Protein AF-C7R5D3-F1 (afdb_monomer_lite)

Organism: Jonesia denitrificans (strain ATCC 14870 / DSM 20603 / BCRC 15368 / CIP 55.134 / JCM 11481 / NBRC 15587 / NCTC 10816 / Prevot 55134) (NCBI:txid471856)

Foldseek 3Di:
DLVVLVVVLVVLVVVLVVLVVVLVVLVVVLVVVVVVVVVVQVVVVVVPPHDVVVVVVVVSVVVSVVVNVVSVVVNVVSVVVNVVSVVVSVVVNVVVVVD

InterPro domains:
  IPR048032 ESAT6-like [PF28026] (13-94)

pLDDT: mean 88.21, std 8.24, range [60.91, 96.19]

Structure (mmCIF, N/CA/C/O backbone):
data_AF-C7R5D3-F1
#
_entry.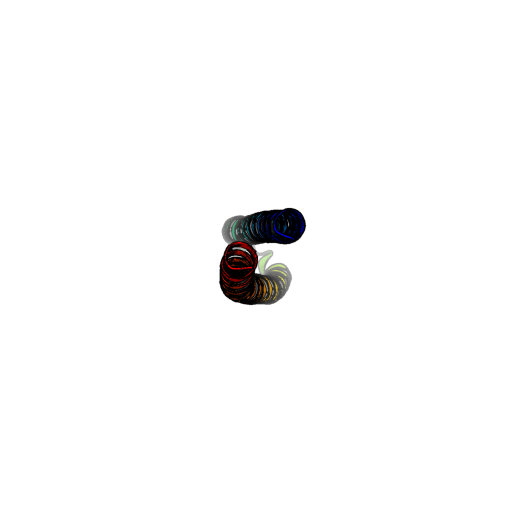id   AF-C7R5D3-F1
#
loop_
_atom_site.group_PDB
_atom_site.id
_atom_site.type_symbol
_atom_site.label_atom_id
_atom_site.label_alt_id
_atom_site.label_comp_id
_atom_site.label_asym_id
_atom_site.label_entity_id
_atom_site.label_seq_id
_atom_site.pdbx_PDB_ins_code
_atom_site.Cartn_x
_atom_site.Cartn_y
_atom_site.Cartn_z
_atom_site.occupancy
_atom_site.B_iso_or_equiv
_atom_site.auth_seq_id
_atom_site.auth_comp_id
_atom_site.auth_asym_id
_atom_site.auth_atom_id
_atom_site.pdbx_PDB_model_num
ATOM 1 N N . MET A 1 1 ? 13.431 -0.155 -33.397 1.00 69.50 1 MET A N 1
ATOM 2 C CA . MET A 1 1 ? 13.940 -0.490 -32.045 1.00 69.50 1 MET A CA 1
ATOM 3 C C . MET A 1 1 ? 13.623 0.613 -31.031 1.00 69.50 1 MET A C 1
ATOM 5 O O . MET A 1 1 ? 13.016 0.312 -30.012 1.00 69.50 1 MET A O 1
ATOM 9 N N . THR A 1 2 ? 13.910 1.885 -31.330 1.00 81.81 2 THR A N 1
ATOM 10 C CA . THR A 1 2 ? 13.605 3.043 -30.459 1.00 81.81 2 THR A CA 1
ATOM 11 C C . THR A 1 2 ? 12.120 3.179 -30.091 1.00 81.81 2 THR A C 1
ATOM 13 O O . THR A 1 2 ? 11.811 3.387 -28.924 1.00 81.81 2 THR A O 1
ATOM 16 N N . THR A 1 3 ? 11.200 2.955 -31.041 1.00 86.31 3 THR A N 1
ATOM 17 C CA . THR A 1 3 ? 9.738 3.013 -30.815 1.00 86.31 3 THR A CA 1
ATOM 18 C C . THR A 1 3 ? 9.230 1.969 -29.817 1.00 86.31 3 THR A C 1
ATOM 20 O O . THR A 1 3 ? 8.328 2.242 -29.032 1.00 86.31 3 THR A O 1
ATOM 23 N N . VAL A 1 4 ? 9.821 0.770 -29.819 1.00 88.62 4 VAL A N 1
ATOM 24 C CA . VAL A 1 4 ? 9.440 -0.304 -28.887 1.00 88.62 4 VAL A CA 1
ATOM 25 C C . VAL A 1 4 ? 9.936 0.029 -27.480 1.00 88.62 4 VAL A C 1
ATOM 27 O O . VAL A 1 4 ? 9.181 -0.092 -26.526 1.00 88.62 4 VAL A O 1
ATOM 30 N N . ILE A 1 5 ? 11.167 0.541 -27.352 1.00 90.44 5 ILE A N 1
ATOM 31 C CA . ILE A 1 5 ? 11.731 0.964 -26.060 1.00 90.44 5 ILE A CA 1
ATOM 32 C C . ILE A 1 5 ? 10.903 2.104 -25.446 1.00 90.44 5 ILE A C 1
ATOM 34 O O . ILE A 1 5 ? 10.630 2.084 -24.246 1.00 90.44 5 ILE A O 1
ATOM 38 N N . SER A 1 6 ? 10.468 3.079 -26.253 1.00 90.31 6 SER A N 1
ATOM 39 C CA . SER A 1 6 ? 9.601 4.159 -25.771 1.00 90.31 6 SER A CA 1
ATOM 40 C C . SER A 1 6 ? 8.215 3.657 -25.368 1.00 90.31 6 SER A C 1
ATOM 42 O O . SER A 1 6 ? 7.737 4.039 -24.306 1.00 90.31 6 SER A O 1
ATOM 44 N N . ALA A 1 7 ? 7.595 2.771 -26.157 1.00 91.81 7 ALA A N 1
ATOM 45 C CA . ALA A 1 7 ? 6.284 2.209 -25.831 1.00 91.81 7 ALA A CA 1
ATOM 46 C C . ALA A 1 7 ? 6.316 1.400 -24.523 1.00 91.81 7 ALA A C 1
ATOM 48 O O . ALA A 1 7 ? 5.460 1.596 -23.663 1.00 91.81 7 ALA A O 1
ATOM 49 N N . SER A 1 8 ? 7.341 0.560 -24.328 1.00 91.06 8 SER A N 1
ATO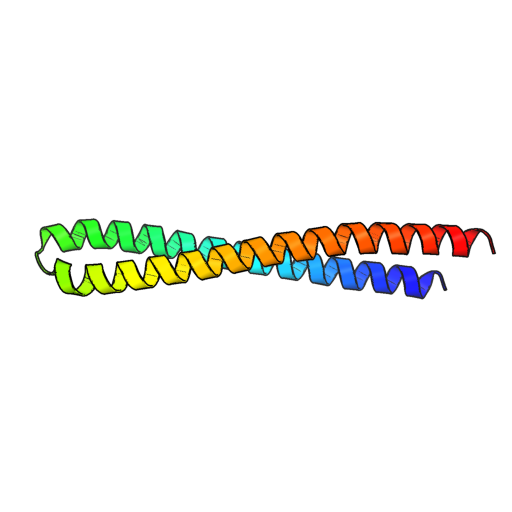M 50 C CA . SER A 1 8 ? 7.525 -0.196 -23.084 1.00 91.06 8 SER A CA 1
ATOM 51 C C . SER A 1 8 ? 7.722 0.717 -21.873 1.00 91.06 8 SER A C 1
ATOM 53 O O . SER A 1 8 ? 7.166 0.453 -20.809 1.00 91.06 8 SER A O 1
ATOM 55 N N . ARG A 1 9 ? 8.480 1.812 -22.025 1.00 93.44 9 ARG A N 1
ATOM 56 C CA . ARG A 1 9 ? 8.665 2.806 -20.958 1.00 93.44 9 ARG A CA 1
ATOM 57 C C . ARG A 1 9 ? 7.351 3.490 -20.583 1.00 93.44 9 ARG A C 1
ATOM 59 O O . ARG A 1 9 ? 7.080 3.636 -19.395 1.00 93.44 9 ARG A O 1
ATOM 66 N N . THR A 1 10 ? 6.551 3.896 -21.567 1.00 94.94 10 THR A N 1
ATOM 67 C CA . THR A 1 10 ? 5.244 4.522 -21.324 1.00 94.94 10 THR A CA 1
ATOM 68 C C . THR A 1 10 ? 4.302 3.562 -20.608 1.00 94.94 10 THR A C 1
ATOM 70 O O . THR A 1 10 ? 3.836 3.885 -19.523 1.00 94.94 10 THR A O 1
ATOM 73 N N . ALA A 1 11 ? 4.120 2.344 -21.129 1.00 91.00 11 ALA A N 1
ATOM 74 C CA . ALA A 1 11 ? 3.237 1.351 -20.514 1.00 91.00 11 ALA A CA 1
ATOM 75 C C . ALA A 1 11 ? 3.636 1.018 -19.062 1.00 91.00 11 ALA A C 1
ATOM 77 O O . ALA A 1 11 ? 2.778 0.853 -18.189 1.00 91.00 11 ALA A O 1
ATOM 78 N N . PHE A 1 12 ? 4.943 0.951 -18.784 1.00 92.00 12 PHE A N 1
ATOM 79 C CA . PHE A 1 12 ? 5.441 0.751 -17.427 1.00 92.00 12 PHE A CA 1
ATOM 80 C C . PHE A 1 12 ? 5.126 1.947 -16.514 1.00 92.00 12 PHE A C 1
ATOM 82 O O . PHE A 1 12 ? 4.646 1.758 -15.397 1.00 92.00 12 PHE A O 1
ATOM 89 N N . ASN A 1 13 ? 5.369 3.175 -16.981 1.00 93.94 13 ASN A N 1
ATOM 90 C CA . ASN A 1 13 ? 5.069 4.390 -16.223 1.00 93.94 13 ASN A CA 1
ATOM 91 C C . ASN A 1 13 ? 3.572 4.518 -15.908 1.00 93.94 13 ASN A C 1
ATOM 93 O O . ASN A 1 13 ? 3.218 4.873 -14.784 1.00 93.94 13 ASN A O 1
ATOM 97 N N . ASP A 1 14 ? 2.707 4.180 -16.865 1.00 94.56 14 ASP A N 1
ATOM 98 C CA . ASP A 1 14 ? 1.253 4.204 -16.686 1.00 94.56 14 ASP A CA 1
ATOM 99 C C . ASP A 1 14 ? 0.820 3.196 -15.613 1.00 94.56 14 ASP A C 1
ATOM 101 O O . ASP A 1 14 ? 0.063 3.531 -14.702 1.00 94.56 14 ASP A O 1
ATOM 105 N N . THR A 1 15 ? 1.373 1.978 -15.660 1.00 91.94 15 THR A N 1
ATOM 106 C CA . THR A 1 15 ? 1.119 0.939 -14.648 1.00 91.94 15 THR A CA 1
ATOM 107 C C . THR A 1 15 ? 1.591 1.383 -13.262 1.00 91.94 15 THR A C 1
ATOM 109 O O . THR A 1 15 ? 0.851 1.260 -12.286 1.00 91.94 15 THR A O 1
ATOM 112 N N . HIS A 1 16 ? 2.797 1.951 -13.171 1.00 92.44 16 HIS A N 1
ATOM 113 C CA . HIS A 1 16 ? 3.345 2.494 -11.928 1.00 92.44 16 HIS A CA 1
ATOM 114 C C . HIS A 1 16 ? 2.437 3.586 -11.341 1.00 92.44 16 HIS A C 1
ATOM 116 O O . HIS A 1 16 ? 2.127 3.569 -10.147 1.00 92.44 16 HIS A O 1
ATOM 122 N N . SER A 1 17 ? 1.985 4.528 -12.175 1.00 94.69 17 SER A N 1
ATOM 123 C CA . SER A 1 17 ? 1.078 5.600 -11.760 1.00 94.69 17 SER A CA 1
ATOM 124 C C . SER A 1 17 ? -0.253 5.038 -11.257 1.00 94.69 17 SER A C 1
ATOM 126 O O . SER A 1 17 ? -0.662 5.360 -10.140 1.00 94.69 17 SER A O 1
ATOM 128 N N . ALA A 1 18 ? -0.886 4.138 -12.015 1.00 92.62 18 ALA A N 1
ATOM 129 C CA . ALA A 1 18 ? -2.151 3.516 -11.631 1.00 92.62 18 ALA A CA 1
ATOM 130 C C . ALA A 1 18 ? -2.049 2.765 -10.292 1.00 92.62 18 ALA A C 1
ATOM 132 O O . ALA A 1 18 ? -2.907 2.930 -9.424 1.00 92.62 18 ALA A O 1
ATOM 133 N N . MET A 1 19 ? -0.974 1.995 -10.089 1.00 91.50 19 MET A N 1
ATOM 134 C CA . MET A 1 19 ? -0.726 1.294 -8.825 1.00 91.50 19 MET A CA 1
ATOM 135 C C . MET A 1 19 ? -0.511 2.261 -7.659 1.00 91.50 19 MET A C 1
ATOM 137 O O . MET A 1 19 ? -1.098 2.070 -6.596 1.00 91.50 19 MET A O 1
ATOM 141 N N . THR A 1 20 ? 0.271 3.324 -7.861 1.00 92.81 20 THR A N 1
ATOM 142 C CA . THR A 1 20 ? 0.512 4.345 -6.829 1.00 92.81 20 THR A CA 1
ATOM 143 C C . THR A 1 20 ? -0.790 5.033 -6.414 1.00 92.81 20 THR A C 1
ATOM 145 O O . THR A 1 20 ? -1.039 5.225 -5.224 1.00 92.81 20 THR A O 1
ATOM 148 N N . HIS A 1 21 ? -1.659 5.353 -7.378 1.00 94.50 21 HIS A N 1
ATOM 149 C CA . HIS A 1 21 ? -2.972 5.933 -7.101 1.00 94.50 21 HIS A CA 1
ATOM 150 C C . HIS A 1 21 ? -3.888 4.973 -6.336 1.00 94.50 21 HIS A C 1
ATOM 152 O O . HIS A 1 21 ? -4.500 5.378 -5.347 1.00 94.50 21 HIS A O 1
ATOM 158 N N . ALA A 1 22 ? -3.966 3.707 -6.755 1.00 91.81 22 ALA A N 1
ATOM 159 C CA . ALA A 1 22 ? -4.783 2.702 -6.077 1.00 91.81 22 ALA A CA 1
ATOM 160 C C . ALA A 1 22 ? -4.315 2.466 -4.632 1.00 91.81 22 ALA A C 1
ATOM 162 O O . ALA A 1 22 ? -5.135 2.434 -3.716 1.00 91.81 22 ALA A O 1
ATOM 163 N N . ALA A 1 23 ? -3.000 2.371 -4.416 1.00 91.50 23 ALA A N 1
ATOM 164 C CA . ALA A 1 23 ? -2.401 2.242 -3.093 1.00 91.50 23 ALA A CA 1
ATOM 165 C C . ALA A 1 23 ? -2.773 3.421 -2.178 1.00 91.50 23 ALA A C 1
ATOM 167 O O . ALA A 1 23 ? -3.276 3.208 -1.076 1.00 91.50 23 ALA A O 1
ATOM 168 N N . ALA A 1 24 ? -2.612 4.657 -2.661 1.00 93.31 24 ALA A N 1
ATOM 169 C CA . ALA A 1 24 ? -2.958 5.856 -1.899 1.00 93.31 24 ALA A CA 1
ATOM 170 C C . ALA A 1 24 ? -4.458 5.924 -1.553 1.00 93.31 24 ALA A C 1
ATOM 172 O O . ALA A 1 24 ? -4.824 6.309 -0.442 1.00 93.31 24 ALA A O 1
ATOM 173 N N . ALA A 1 25 ? -5.335 5.525 -2.479 1.00 95.06 25 ALA A N 1
ATOM 174 C CA . ALA A 1 25 ? -6.775 5.478 -2.230 1.00 95.06 25 ALA A CA 1
ATOM 175 C C . ALA A 1 25 ? -7.139 4.450 -1.144 1.00 95.06 25 ALA A C 1
ATOM 177 O O . ALA A 1 25 ? -7.945 4.745 -0.261 1.00 95.06 25 ALA A O 1
ATOM 178 N N . LEU A 1 26 ? -6.521 3.265 -1.176 1.00 94.00 26 LEU A N 1
ATOM 179 C CA . LEU A 1 26 ? -6.727 2.230 -0.162 1.00 94.00 26 LEU A CA 1
ATOM 180 C C . LEU A 1 26 ? -6.213 2.669 1.217 1.00 94.00 26 LEU A C 1
ATOM 182 O O . LEU A 1 26 ? -6.936 2.530 2.203 1.00 94.00 26 LEU A O 1
ATOM 186 N N . GLU A 1 27 ? -5.012 3.251 1.288 1.00 94.19 27 GLU A N 1
ATOM 187 C CA . GLU A 1 27 ? -4.452 3.824 2.523 1.00 94.19 27 GLU A CA 1
ATOM 188 C C . GLU A 1 27 ? -5.392 4.886 3.118 1.00 94.19 27 GLU A C 1
ATOM 190 O O . GLU A 1 27 ? -5.701 4.875 4.315 1.00 94.19 27 GLU A O 1
ATOM 195 N N . HIS A 1 28 ? -5.909 5.783 2.277 1.00 95.69 28 HIS A N 1
ATOM 196 C CA . HIS A 1 28 ? -6.842 6.818 2.707 1.00 95.69 28 HIS A CA 1
ATOM 197 C C . HIS A 1 28 ? -8.140 6.231 3.279 1.00 95.69 28 HIS A C 1
ATOM 199 O O . HIS A 1 28 ? -8.541 6.603 4.381 1.00 95.69 28 HIS A O 1
ATOM 205 N N . LEU A 1 29 ? -8.771 5.286 2.575 1.00 96.19 29 LEU A N 1
ATOM 206 C CA . LEU A 1 29 ? -10.028 4.668 3.009 1.00 96.19 29 LEU A CA 1
ATOM 207 C C . LEU A 1 29 ? -9.878 3.903 4.329 1.00 96.19 29 LEU A C 1
ATOM 209 O O . LEU A 1 29 ? -10.729 4.023 5.213 1.00 96.19 29 LEU A O 1
ATOM 213 N N . ILE A 1 30 ? -8.791 3.143 4.485 1.00 93.81 30 ILE A N 1
ATOM 214 C CA . ILE A 1 30 ? -8.524 2.384 5.713 1.00 93.81 30 ILE A CA 1
ATOM 215 C C . ILE A 1 30 ? -8.319 3.336 6.894 1.00 93.81 30 ILE A C 1
ATOM 217 O O . ILE A 1 30 ? -8.961 3.177 7.935 1.00 93.81 30 ILE A O 1
ATOM 221 N N . THR A 1 31 ? -7.471 4.353 6.729 1.00 91.44 31 THR A N 1
ATOM 222 C CA . THR A 1 31 ? -7.188 5.316 7.806 1.00 91.44 31 THR A CA 1
ATOM 223 C C . THR A 1 31 ? -8.395 6.190 8.136 1.00 91.44 31 THR A C 1
ATOM 225 O O . THR A 1 31 ? -8.587 6.560 9.294 1.00 91.44 31 THR A O 1
ATOM 228 N N . GLN A 1 32 ? -9.239 6.510 7.153 1.00 95.75 32 GLN A N 1
ATOM 229 C CA . GLN A 1 32 ? -10.503 7.197 7.393 1.00 95.75 32 GLN A CA 1
ATOM 230 C C . GLN A 1 32 ? -11.449 6.333 8.230 1.00 95.75 32 GLN A C 1
ATOM 232 O O . GLN A 1 32 ? -11.891 6.797 9.278 1.00 95.75 32 GLN A O 1
ATOM 237 N N . ARG A 1 33 ? -11.680 5.066 7.852 1.00 93.50 33 ARG A N 1
ATOM 238 C CA . ARG A 1 33 ? -12.530 4.163 8.646 1.00 93.50 33 ARG A CA 1
ATOM 239 C C . ARG A 1 33 ? -12.002 3.997 10.074 1.00 93.50 33 ARG A C 1
ATOM 241 O O . ARG A 1 33 ? -12.805 4.005 11.000 1.00 93.50 33 ARG A O 1
ATOM 248 N N . GLN A 1 34 ? -10.683 3.878 10.261 1.00 90.81 34 GLN A N 1
ATOM 249 C CA . GLN A 1 34 ? -10.063 3.829 11.596 1.00 90.81 34 GLN A CA 1
ATOM 250 C C . GLN A 1 34 ? -10.482 5.027 12.457 1.00 90.81 34 GLN A C 1
ATOM 252 O O . GLN A 1 34 ? -10.906 4.853 13.598 1.00 90.81 34 GLN A O 1
ATOM 257 N N . ARG A 1 35 ? -10.393 6.246 11.910 1.00 90.62 35 ARG A N 1
ATOM 258 C CA . ARG A 1 35 ? -10.778 7.469 12.631 1.00 90.62 35 ARG A CA 1
ATOM 259 C C . ARG A 1 35 ? -12.273 7.518 12.924 1.00 90.62 35 ARG A C 1
ATOM 261 O O . ARG A 1 35 ? -12.653 7.830 14.051 1.00 90.62 35 ARG A O 1
ATOM 268 N N . ASP A 1 36 ? -13.097 7.187 11.936 1.00 90.94 36 ASP A N 1
ATOM 269 C CA . ASP A 1 36 ? -14.553 7.233 12.065 1.00 90.94 36 ASP A CA 1
ATOM 270 C C . ASP A 1 36 ? -15.042 6.237 13.129 1.00 90.94 36 ASP A C 1
ATOM 272 O O . ASP A 1 36 ? -15.875 6.579 13.970 1.00 90.94 36 ASP A O 1
ATOM 276 N N . VAL A 1 37 ? -14.473 5.025 13.159 1.00 87.50 37 VAL A N 1
ATOM 277 C CA . VAL A 1 37 ? -14.823 4.023 14.172 1.00 87.50 37 VAL A CA 1
ATOM 278 C C . VAL A 1 37 ? -14.293 4.394 15.552 1.00 87.50 37 VAL A C 1
ATOM 280 O O . VAL A 1 37 ? -15.028 4.244 16.524 1.00 87.50 37 VAL A O 1
ATOM 283 N N . ALA A 1 38 ? -13.076 4.927 15.667 1.00 84.62 38 ALA A N 1
ATOM 284 C CA . ALA A 1 38 ? -12.565 5.403 16.952 1.00 84.62 38 ALA A CA 1
ATOM 285 C C . ALA A 1 38 ? -13.465 6.502 17.551 1.00 84.62 38 ALA A C 1
ATOM 287 O O . ALA A 1 38 ? -13.785 6.465 18.740 1.00 84.62 38 ALA A O 1
ATOM 288 N N . ALA A 1 39 ? -13.936 7.440 16.722 1.00 87.19 39 ALA A N 1
ATOM 289 C CA . ALA A 1 39 ? -14.872 8.481 17.143 1.00 87.19 39 ALA A CA 1
ATOM 290 C C . ALA A 1 39 ? -16.235 7.904 17.563 1.00 87.19 39 ALA A C 1
ATOM 292 O O . ALA A 1 39 ? -16.779 8.296 18.597 1.00 87.19 39 ALA A O 1
ATOM 293 N N . ALA A 1 40 ? -16.770 6.943 16.802 1.00 84.31 40 ALA A N 1
ATOM 294 C CA . ALA A 1 40 ? -18.011 6.257 17.156 1.00 84.31 40 ALA A CA 1
ATOM 295 C C . ALA A 1 40 ? -17.873 5.455 18.463 1.00 84.31 40 ALA A C 1
ATOM 297 O O . ALA A 1 40 ? -18.780 5.463 19.294 1.00 84.31 40 ALA A O 1
ATOM 298 N N . MET A 1 41 ? -16.729 4.805 18.687 1.00 81.94 41 MET A N 1
ATOM 299 C CA . MET A 1 41 ? -16.476 4.005 19.886 1.00 81.94 41 MET A CA 1
ATOM 300 C C . MET A 1 41 ? -16.406 4.824 21.165 1.00 81.94 41 MET A C 1
ATOM 302 O O . MET A 1 41 ? -16.964 4.403 22.178 1.00 81.94 41 MET A O 1
ATOM 306 N N . ALA A 1 42 ? -15.825 6.022 21.104 1.00 79.69 42 ALA A N 1
ATOM 307 C CA . ALA A 1 42 ? -15.859 6.959 22.222 1.00 79.69 42 ALA A CA 1
ATOM 308 C C . ALA A 1 42 ? -17.302 7.302 22.647 1.00 79.69 42 ALA A C 1
ATOM 310 O O . ALA A 1 42 ? -17.570 7.534 23.824 1.00 79.69 42 ALA A O 1
ATOM 311 N N . HIS A 1 43 ? -18.250 7.295 21.702 1.00 73.94 43 HIS A N 1
ATOM 312 C CA . HIS A 1 43 ? -19.667 7.484 22.002 1.00 73.94 43 HIS A CA 1
ATOM 313 C C . HIS A 1 43 ? -20.317 6.221 22.593 1.00 73.94 43 HIS A C 1
ATOM 315 O O . HIS A 1 43 ? -21.096 6.320 23.539 1.00 73.94 43 HIS A O 1
ATOM 321 N N . TYR A 1 44 ? -19.981 5.028 22.088 1.00 66.81 44 TYR A N 1
ATOM 322 C CA . TYR A 1 44 ? -20.557 3.764 22.564 1.00 66.81 44 TYR A CA 1
ATOM 323 C C . TYR A 1 44 ? -20.098 3.356 23.966 1.00 66.81 44 TYR A C 1
ATOM 325 O O . TYR A 1 44 ? -20.915 2.832 24.728 1.00 66.81 44 TYR A O 1
ATOM 333 N N . GLU A 1 45 ? -18.847 3.626 24.346 1.00 66.62 45 GLU A N 1
ATOM 334 C CA . GLU A 1 45 ? -18.363 3.379 25.714 1.00 66.62 45 GLU A CA 1
ATOM 335 C C . GLU A 1 45 ? -19.195 4.131 26.762 1.00 66.62 45 GLU A C 1
ATOM 337 O O . GLU A 1 45 ? -19.492 3.575 27.817 1.00 66.62 45 GLU A O 1
ATOM 342 N N . ALA A 1 46 ? -19.692 5.329 26.434 1.00 60.91 46 ALA A N 1
ATOM 343 C CA . ALA A 1 46 ? -20.591 6.088 27.303 1.00 60.91 46 ALA A CA 1
ATOM 344 C C . ALA A 1 46 ? -21.982 5.436 27.478 1.00 60.91 46 ALA A C 1
ATOM 346 O O . ALA A 1 46 ? -22.687 5.746 28.436 1.00 60.91 46 ALA A O 1
ATOM 347 N N . THR A 1 47 ? -22.380 4.534 26.571 1.00 69.06 47 THR A N 1
ATOM 348 C CA . THR A 1 47 ? -23.697 3.862 26.570 1.00 69.06 47 THR A CA 1
ATOM 349 C C . THR A 1 47 ? -23.670 2.422 27.103 1.00 69.06 47 THR A C 1
ATOM 351 O O . THR A 1 47 ? -24.730 1.839 27.316 1.00 69.06 47 THR A O 1
ATOM 354 N N . GLY A 1 48 ? -22.484 1.839 27.338 1.00 64.75 48 GLY A N 1
ATOM 355 C CA . GLY A 1 48 ? -22.319 0.522 27.974 1.00 64.75 48 GLY A CA 1
ATOM 356 C C . GLY A 1 48 ? -22.437 -0.715 27.064 1.00 64.75 48 GLY A C 1
ATOM 357 O O . GLY A 1 48 ? -22.383 -1.832 27.567 1.00 64.75 48 GLY A O 1
ATOM 358 N N . VAL A 1 49 ? -22.546 -0.565 25.737 1.00 64.75 49 VAL A N 1
ATOM 359 C CA . VAL A 1 49 ? -22.714 -1.678 24.757 1.00 64.75 49 VAL A CA 1
ATOM 360 C C . VAL A 1 49 ? -21.356 -2.192 24.197 1.00 64.75 49 VAL A C 1
ATOM 362 O O . VAL A 1 49 ? -21.275 -2.809 23.140 1.00 64.75 49 VAL A O 1
ATOM 365 N N . SER A 1 50 ? -20.252 -1.927 24.905 1.00 69.75 50 SER A N 1
ATOM 366 C CA . SER A 1 50 ? -18.884 -1.849 24.350 1.00 69.75 50 SER A CA 1
ATOM 367 C C . SER A 1 50 ? -18.190 -3.187 24.022 1.00 69.75 50 SER A C 1
ATOM 369 O O . SER A 1 50 ? -17.461 -3.288 23.034 1.00 69.75 50 SER A O 1
ATOM 371 N N . GLU A 1 51 ? -18.416 -4.240 24.809 1.00 72.25 51 GLU A N 1
ATOM 372 C CA . GLU A 1 51 ? -17.468 -5.368 24.874 1.00 72.25 51 GLU A CA 1
ATOM 373 C C . GLU A 1 51 ? -17.436 -6.238 23.601 1.00 72.25 51 GLU A C 1
ATOM 375 O O . GLU A 1 51 ? -16.368 -6.567 23.081 1.00 72.25 51 GLU A O 1
ATOM 380 N N . HIS A 1 52 ? -18.605 -6.562 23.034 1.00 71.19 52 HIS A N 1
ATOM 381 C CA . HIS A 1 52 ? -18.676 -7.343 21.794 1.00 71.19 52 HIS A CA 1
ATOM 382 C C . HIS A 1 52 ? -18.116 -6.559 20.600 1.00 71.19 52 HIS A C 1
ATOM 384 O O . HIS A 1 52 ? -17.438 -7.129 19.747 1.00 71.19 52 HIS A O 1
ATOM 390 N N . TYR A 1 53 ? -18.361 -5.248 20.548 1.00 77.44 53 TYR A N 1
ATOM 391 C CA . TYR A 1 53 ? -17.881 -4.403 19.458 1.00 77.44 53 TYR A CA 1
ATOM 392 C C . TYR A 1 53 ? -16.363 -4.188 19.527 1.00 77.44 53 TYR A C 1
ATOM 394 O O . TYR A 1 53 ? -15.697 -4.239 18.493 1.00 77.44 53 TYR A O 1
ATOM 402 N N . GLN A 1 54 ? -15.790 -4.014 20.726 1.00 80.06 54 GLN A N 1
ATOM 403 C CA . GLN A 1 54 ? -14.340 -3.869 20.898 1.00 80.06 54 GLN A CA 1
ATOM 404 C C . GLN A 1 54 ? -13.565 -5.053 20.302 1.00 80.06 54 GLN A C 1
ATOM 406 O O . GLN A 1 54 ? -12.578 -4.841 19.599 1.00 80.06 54 GLN A O 1
ATOM 411 N N . ALA A 1 55 ? -14.024 -6.290 20.518 1.00 84.25 55 ALA A N 1
ATOM 412 C CA . ALA A 1 55 ? -13.370 -7.474 19.958 1.00 84.25 55 ALA A CA 1
ATOM 413 C C . ALA A 1 55 ? -13.389 -7.486 18.416 1.00 84.25 55 ALA A C 1
ATOM 415 O O . ALA A 1 55 ? -12.389 -7.841 17.783 1.00 84.25 55 ALA A O 1
ATOM 416 N N . HIS A 1 56 ? -14.500 -7.068 17.799 1.00 84.50 56 HIS A N 1
ATOM 417 C CA . HIS A 1 56 ? -14.597 -6.940 16.339 1.00 84.50 56 HIS A CA 1
ATOM 418 C C . HIS A 1 56 ? -13.684 -5.841 15.799 1.00 84.50 56 HIS A C 1
ATOM 420 O O . HIS A 1 56 ? -13.018 -6.045 14.784 1.00 84.50 56 HIS A O 1
ATOM 426 N N . GLU A 1 57 ? -13.598 -4.700 16.483 1.00 87.69 57 GLU A N 1
ATOM 427 C CA . GLU A 1 57 ? -12.749 -3.595 16.036 1.00 87.69 57 GLU A CA 1
ATOM 428 C C . GLU A 1 57 ? -11.253 -3.901 16.193 1.00 87.69 57 GLU A C 1
ATOM 430 O O . GLU A 1 57 ? -10.453 -3.529 15.332 1.00 87.69 57 GLU A O 1
ATOM 435 N N . GLN A 1 58 ? -10.862 -4.658 17.222 1.00 88.06 58 GLN A N 1
ATOM 436 C CA . GLN A 1 58 ? -9.494 -5.169 17.355 1.00 88.06 58 GLN A CA 1
ATOM 437 C C . GLN A 1 58 ? -9.122 -6.086 16.183 1.00 88.06 58 GLN A C 1
ATOM 439 O O . GLN A 1 58 ? -8.066 -5.915 15.569 1.00 88.06 58 GLN A O 1
ATOM 444 N N . GLN A 1 59 ? -10.000 -7.031 15.827 1.00 90.19 59 GLN A N 1
ATOM 445 C CA . GLN A 1 59 ? -9.778 -7.920 14.681 1.00 90.19 59 GLN A CA 1
ATOM 446 C C . GLN A 1 59 ? -9.724 -7.151 13.363 1.00 90.19 59 GLN A C 1
ATOM 448 O O . GLN A 1 59 ? -8.898 -7.458 12.500 1.00 90.19 59 GLN A O 1
ATOM 453 N N . TRP A 1 60 ? -10.592 -6.153 13.198 1.00 90.06 60 TRP A N 1
AT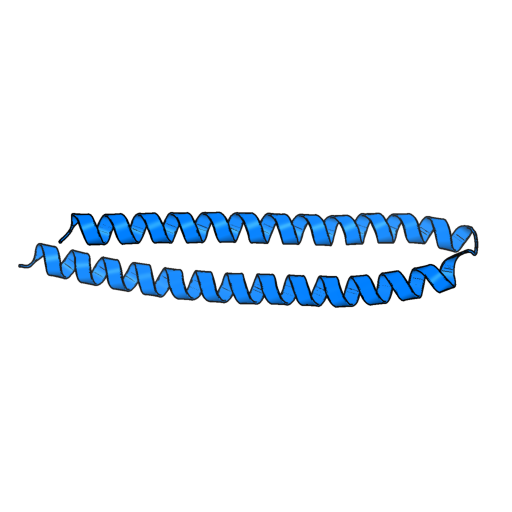OM 454 C CA . TRP A 1 60 ? -10.569 -5.305 12.019 1.00 90.06 60 TRP A CA 1
ATOM 455 C C . TRP A 1 60 ? -9.266 -4.505 11.930 1.00 90.06 60 TRP A C 1
ATOM 457 O O . TRP A 1 60 ? -8.635 -4.508 10.877 1.00 90.06 60 TRP A O 1
ATOM 467 N N . THR A 1 61 ? -8.824 -3.892 13.030 1.00 89.44 61 THR A N 1
ATOM 468 C CA . THR A 1 61 ? -7.582 -3.106 13.083 1.00 89.44 61 THR A CA 1
ATOM 469 C C . THR A 1 61 ? -6.369 -3.958 12.725 1.00 89.44 61 THR A C 1
ATOM 471 O O . THR A 1 61 ? -5.537 -3.527 11.930 1.00 89.44 61 THR A O 1
ATOM 474 N N . ALA A 1 62 ? -6.288 -5.185 13.248 1.00 92.69 62 ALA A N 1
ATOM 475 C CA . ALA A 1 62 ? -5.218 -6.116 12.899 1.00 92.69 62 ALA A CA 1
ATOM 476 C C . ALA A 1 62 ? -5.176 -6.378 11.383 1.00 92.69 62 ALA A C 1
ATOM 478 O O . ALA A 1 62 ? -4.153 -6.154 10.741 1.00 92.69 62 ALA A O 1
ATOM 479 N N . ARG A 1 63 ? -6.319 -6.735 10.784 1.00 94.56 63 ARG A N 1
ATOM 480 C CA . ARG A 1 63 ? -6.416 -6.994 9.337 1.00 94.56 63 ARG A CA 1
ATOM 481 C C . ARG A 1 63 ? -6.146 -5.746 8.495 1.00 94.56 63 ARG A C 1
ATOM 483 O O . ARG A 1 63 ? -5.536 -5.841 7.435 1.00 94.56 63 ARG A O 1
ATOM 490 N N . ALA A 1 64 ? -6.602 -4.580 8.942 1.00 92.00 64 ALA A N 1
ATOM 491 C CA . ALA A 1 64 ? -6.337 -3.306 8.286 1.00 92.00 64 ALA A CA 1
ATOM 492 C C . ALA A 1 64 ? -4.831 -3.008 8.245 1.00 92.00 64 ALA A C 1
ATOM 494 O O . ALA A 1 64 ? -4.315 -2.613 7.201 1.00 92.00 64 ALA A O 1
ATOM 495 N N . ASN A 1 65 ? -4.121 -3.263 9.346 1.00 92.44 65 ASN A N 1
ATOM 496 C CA . ASN A 1 65 ? -2.670 -3.110 9.411 1.00 92.44 65 ASN A CA 1
ATOM 497 C C . ASN A 1 65 ? -1.945 -4.093 8.481 1.00 92.44 65 ASN A C 1
ATOM 499 O O . ASN A 1 65 ? -1.006 -3.684 7.802 1.00 92.44 65 ASN A O 1
ATOM 503 N N . ASP A 1 66 ? -2.408 -5.342 8.375 1.00 95.06 66 ASP A N 1
ATOM 504 C CA . ASP A 1 66 ? -1.846 -6.323 7.432 1.00 95.06 66 ASP A CA 1
ATOM 505 C C . ASP A 1 66 ? -2.004 -5.869 5.971 1.00 95.06 66 ASP A C 1
ATOM 507 O O . ASP A 1 66 ? -1.086 -5.991 5.151 1.00 95.06 66 ASP A O 1
ATOM 511 N N . VAL A 1 67 ? -3.163 -5.294 5.634 1.00 94.12 67 VAL A N 1
ATOM 512 C CA . VAL A 1 67 ? -3.415 -4.731 4.301 1.00 94.12 67 VAL A CA 1
ATOM 513 C C . VAL A 1 67 ? -2.509 -3.529 4.042 1.00 94.12 67 VAL A C 1
ATOM 515 O O . VAL A 1 67 ? -1.896 -3.462 2.979 1.00 94.12 67 VAL A O 1
ATOM 518 N N . LEU A 1 68 ? -2.361 -2.612 5.002 1.00 94.25 68 LEU A N 1
ATOM 519 C CA . LEU A 1 68 ? -1.446 -1.471 4.877 1.00 94.25 68 LEU A CA 1
ATOM 520 C C . LEU A 1 68 ? 0.008 -1.927 4.699 1.00 94.25 68 LEU A C 1
ATOM 522 O O . LEU A 1 68 ? 0.709 -1.411 3.832 1.00 94.25 68 LEU A O 1
ATOM 526 N N . ALA A 1 69 ? 0.449 -2.937 5.451 1.00 95.88 69 ALA A N 1
ATOM 527 C CA . ALA A 1 69 ? 1.777 -3.522 5.292 1.00 95.88 69 ALA A CA 1
ATOM 528 C C . ALA A 1 69 ? 1.970 -4.122 3.889 1.00 95.88 69 ALA A C 1
ATOM 530 O O . ALA A 1 69 ? 3.004 -3.906 3.258 1.00 95.88 69 ALA A O 1
ATOM 531 N N . THR A 1 70 ? 0.951 -4.810 3.366 1.00 94.75 70 THR A N 1
ATOM 532 C CA . THR A 1 70 ? 0.962 -5.348 1.997 1.00 94.75 70 THR A CA 1
ATOM 533 C C . THR A 1 70 ? 1.037 -4.232 0.953 1.00 94.75 70 THR A C 1
ATOM 535 O O . THR A 1 70 ? 1.803 -4.338 -0.004 1.00 94.75 70 THR A O 1
ATOM 538 N N . ILE A 1 71 ? 0.283 -3.144 1.139 1.00 92.31 71 ILE A N 1
ATOM 539 C CA . ILE A 1 71 ? 0.317 -1.975 0.252 1.00 92.31 71 ILE A CA 1
ATOM 540 C C . ILE A 1 71 ? 1.706 -1.328 0.266 1.00 92.31 71 ILE A C 1
ATOM 542 O O . ILE A 1 71 ? 2.240 -1.019 -0.798 1.00 92.31 71 ILE A O 1
ATOM 546 N N . HIS A 1 72 ? 2.319 -1.160 1.438 1.00 92.25 72 HIS A N 1
ATOM 547 C CA . HIS A 1 72 ? 3.673 -0.616 1.550 1.00 92.25 72 HIS A CA 1
ATOM 548 C C . HIS A 1 72 ? 4.707 -1.509 0.854 1.00 92.25 72 HIS A C 1
ATOM 550 O O . HIS A 1 72 ? 5.469 -1.018 0.026 1.00 92.25 72 HIS A O 1
ATOM 556 N N . ALA A 1 73 ? 4.668 -2.824 1.090 1.00 94.75 73 ALA A N 1
ATOM 557 C CA . ALA A 1 73 ? 5.554 -3.768 0.411 1.00 94.75 73 ALA A CA 1
ATOM 558 C C . ALA A 1 73 ? 5.372 -3.738 -1.118 1.00 94.75 73 ALA A C 1
ATOM 560 O O . ALA A 1 73 ? 6.345 -3.806 -1.872 1.00 94.75 73 ALA A O 1
ATOM 561 N N . LEU A 1 74 ? 4.128 -3.598 -1.590 1.00 91.38 74 LEU A N 1
ATOM 562 C CA . LEU A 1 74 ? 3.832 -3.450 -3.011 1.00 91.38 74 LEU A CA 1
ATOM 563 C C . LEU A 1 74 ? 4.402 -2.140 -3.580 1.00 91.38 74 LEU A C 1
ATOM 565 O O . LEU A 1 74 ? 4.977 -2.166 -4.667 1.00 91.38 74 LEU A O 1
ATOM 569 N N . LYS A 1 75 ? 4.283 -1.013 -2.863 1.00 91.44 75 LYS A N 1
ATOM 570 C CA . L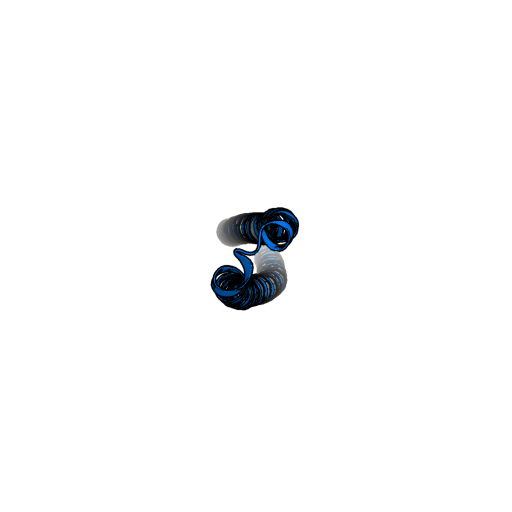YS A 1 75 ? 4.869 0.278 -3.272 1.00 91.44 75 LYS A CA 1
ATOM 571 C C . LYS A 1 75 ? 6.383 0.171 -3.413 1.00 91.44 75 LYS A C 1
ATOM 573 O O . LYS A 1 75 ? 6.912 0.562 -4.451 1.00 91.44 75 LYS A O 1
ATOM 578 N N . ASP A 1 76 ? 7.056 -0.430 -2.437 1.00 92.12 76 ASP A N 1
ATOM 579 C CA . ASP A 1 76 ?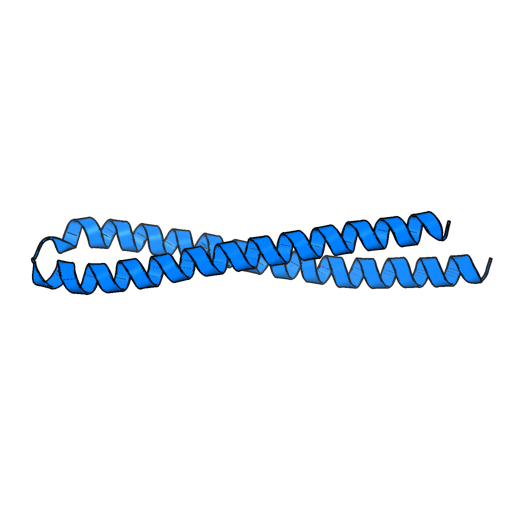 8.509 -0.620 -2.468 1.00 92.12 76 ASP A CA 1
ATOM 580 C C . ASP A 1 76 ? 8.940 -1.481 -3.665 1.00 92.12 76 ASP A C 1
ATOM 582 O O . ASP A 1 76 ? 9.873 -1.133 -4.396 1.00 92.12 76 ASP A O 1
ATOM 586 N N . ALA A 1 77 ? 8.221 -2.577 -3.924 1.00 91.06 77 ALA A N 1
ATOM 587 C CA . ALA A 1 77 ? 8.485 -3.446 -5.068 1.00 91.06 77 ALA A CA 1
ATOM 588 C C . ALA A 1 77 ? 8.294 -2.714 -6.409 1.00 91.06 77 ALA A C 1
ATOM 590 O O . ALA A 1 77 ? 9.124 -2.839 -7.313 1.00 91.06 77 ALA A O 1
ATOM 591 N N . VAL A 1 78 ? 7.228 -1.919 -6.534 1.00 90.50 78 VAL A N 1
ATOM 592 C CA . VAL A 1 78 ? 6.922 -1.132 -7.737 1.00 90.50 78 VAL A CA 1
ATOM 593 C C . VAL A 1 78 ? 7.954 -0.019 -7.958 1.00 90.50 78 VAL A C 1
ATOM 595 O O . VAL A 1 78 ? 8.392 0.175 -9.094 1.00 90.50 78 VAL A O 1
ATOM 598 N N . MET A 1 79 ? 8.411 0.655 -6.897 1.00 89.75 79 MET A N 1
ATOM 599 C CA . MET A 1 79 ? 9.485 1.656 -6.967 1.00 89.75 79 MET A CA 1
ATOM 600 C C . MET A 1 79 ? 10.814 1.029 -7.407 1.00 89.75 79 MET A C 1
ATOM 602 O O . MET A 1 79 ? 11.457 1.518 -8.336 1.00 89.75 79 MET A O 1
ATOM 606 N N . SER A 1 80 ? 11.192 -0.109 -6.822 1.00 91.62 80 SER A N 1
ATOM 607 C CA . SER A 1 80 ? 12.411 -0.831 -7.209 1.00 91.62 80 SER A CA 1
ATOM 608 C C . SER A 1 80 ? 12.376 -1.295 -8.675 1.00 91.62 80 SER A C 1
ATOM 610 O O . SER A 1 80 ? 13.353 -1.152 -9.426 1.00 91.62 80 SER A O 1
ATOM 612 N N . ALA A 1 81 ? 11.223 -1.805 -9.121 1.00 89.19 81 ALA A N 1
ATOM 613 C CA . ALA A 1 81 ? 11.009 -2.184 -10.513 1.00 89.19 81 ALA A CA 1
ATOM 614 C C . ALA A 1 81 ? 11.078 -0.971 -11.458 1.00 89.19 81 ALA A C 1
ATOM 616 O O . ALA A 1 81 ? 11.587 -1.096 -12.580 1.00 89.19 81 ALA A O 1
ATOM 617 N N . HIS A 1 82 ? 10.612 0.202 -11.014 1.00 91.19 82 HIS A N 1
ATOM 618 C CA . HIS A 1 82 ? 10.681 1.443 -11.782 1.00 91.19 82 HIS A CA 1
ATOM 619 C C . HIS A 1 82 ? 12.116 1.868 -12.052 1.00 91.19 82 HIS A C 1
ATOM 621 O O . HIS A 1 82 ? 12.484 2.039 -13.218 1.00 91.19 82 HIS A O 1
ATOM 627 N N . ASP A 1 83 ? 12.948 1.941 -11.018 1.00 91.00 83 ASP A N 1
ATOM 628 C CA . ASP A 1 83 ? 14.351 2.337 -11.157 1.00 91.00 83 ASP A CA 1
ATOM 629 C C . ASP A 1 83 ? 15.109 1.405 -12.114 1.00 91.00 83 ASP A C 1
ATOM 631 O O . ASP A 1 83 ? 15.818 1.846 -13.029 1.00 91.00 83 ASP A O 1
ATOM 635 N N . THR A 1 84 ? 14.882 0.096 -11.974 1.00 92.38 84 THR A N 1
ATOM 636 C CA . THR A 1 84 ? 15.494 -0.929 -12.831 1.00 92.38 84 THR A CA 1
ATOM 637 C C . THR A 1 84 ? 15.047 -0.793 -14.291 1.00 92.38 84 THR A C 1
ATOM 639 O O . THR A 1 84 ? 15.868 -0.870 -15.219 1.00 92.38 84 THR A O 1
ATOM 642 N N . THR A 1 85 ? 13.754 -0.552 -14.519 1.00 91.19 85 THR A N 1
ATOM 643 C CA . THR A 1 85 ? 13.182 -0.387 -15.863 1.00 91.19 85 THR A CA 1
ATOM 644 C C . THR A 1 85 ? 13.679 0.897 -16.523 1.00 91.19 85 THR A C 1
ATOM 646 O O . THR A 1 85 ? 14.061 0.878 -17.700 1.00 91.19 85 THR A O 1
ATOM 649 N N . GLN A 1 86 ? 13.756 2.003 -15.777 1.00 91.44 86 GLN A N 1
ATOM 650 C CA . GLN A 1 86 ? 14.284 3.277 -16.267 1.00 91.44 86 GLN A CA 1
ATOM 651 C C . GLN A 1 86 ? 15.741 3.153 -16.704 1.00 91.44 86 GLN A C 1
ATOM 653 O O . GLN A 1 86 ? 16.093 3.575 -17.816 1.00 91.44 86 GLN A O 1
ATOM 658 N N . LEU A 1 87 ? 16.576 2.525 -15.873 1.00 93.81 87 LEU A N 1
ATOM 659 C CA . LEU A 1 87 ? 17.982 2.279 -16.176 1.00 93.81 87 LEU A CA 1
ATOM 660 C C . LEU A 1 87 ? 18.141 1.413 -17.431 1.00 93.81 87 LEU A C 1
ATOM 662 O O . LEU A 1 87 ? 18.897 1.764 -18.341 1.00 93.81 87 LEU A O 1
ATOM 666 N N . THR A 1 88 ? 17.390 0.313 -17.510 1.00 92.94 88 THR A N 1
ATOM 667 C CA . THR A 1 88 ? 17.418 -0.615 -18.650 1.00 92.94 88 THR A CA 1
ATOM 668 C C . THR A 1 88 ? 17.006 0.079 -19.943 1.00 92.94 88 THR A C 1
ATOM 670 O O . THR A 1 88 ? 17.751 0.056 -20.924 1.00 92.94 88 THR A O 1
ATOM 673 N N . CYS A 1 89 ? 15.874 0.787 -19.942 1.00 92.50 89 CYS A N 1
ATOM 674 C CA . CYS A 1 89 ? 15.405 1.518 -21.117 1.00 92.50 89 CYS A CA 1
ATOM 675 C C . CYS A 1 89 ? 16.398 2.614 -21.545 1.00 92.50 89 CYS A C 1
ATOM 677 O O . CYS A 1 89 ? 16.572 2.859 -22.739 1.00 92.50 89 CYS A O 1
ATOM 679 N N . SER A 1 90 ? 17.091 3.252 -20.595 1.00 92.62 90 SER A N 1
ATOM 680 C CA . SER A 1 90 ? 18.076 4.302 -20.888 1.00 92.62 90 SER A CA 1
ATOM 681 C C . SER A 1 90 ? 19.327 3.732 -21.549 1.00 92.62 90 SER A C 1
ATOM 683 O O . SER A 1 90 ? 19.805 4.288 -22.540 1.00 92.62 90 SER A O 1
ATOM 685 N N . ARG A 1 91 ? 19.809 2.578 -21.071 1.00 93.31 91 ARG A N 1
ATOM 686 C CA . ARG A 1 91 ? 20.905 1.831 -21.704 1.00 93.31 91 ARG A CA 1
ATOM 687 C C . ARG A 1 91 ? 20.533 1.380 -23.115 1.00 93.31 91 ARG A C 1
ATOM 689 O O . ARG A 1 91 ? 21.289 1.639 -24.046 1.00 93.31 91 ARG A O 1
ATOM 696 N N . LEU A 1 92 ? 19.350 0.789 -23.297 1.00 92.88 92 LEU A N 1
ATOM 697 C CA . LEU A 1 92 ? 18.867 0.359 -24.615 1.00 92.88 92 LEU A CA 1
ATOM 698 C C . LEU A 1 92 ? 18.726 1.535 -25.589 1.00 92.88 92 LEU A C 1
ATOM 700 O O . LEU A 1 92 ? 19.139 1.435 -26.740 1.00 92.88 92 LEU A O 1
ATOM 704 N N . SER A 1 93 ? 18.220 2.676 -25.116 1.00 90.31 93 SER A N 1
ATOM 705 C CA . SER A 1 93 ? 18.122 3.907 -25.913 1.00 90.31 93 SER A CA 1
ATOM 706 C C . SER A 1 93 ? 19.494 4.477 -26.287 1.00 90.31 93 SER A C 1
ATOM 708 O O . SER A 1 93 ? 19.650 5.096 -27.336 1.00 90.31 93 SER A O 1
ATOM 710 N N . ALA A 1 94 ? 20.506 4.315 -25.432 1.00 91.81 94 ALA A N 1
ATOM 711 C CA . ALA A 1 94 ? 21.876 4.709 -25.748 1.00 91.81 94 ALA A CA 1
ATOM 712 C C . ALA A 1 94 ? 22.505 3.778 -26.796 1.00 91.81 94 ALA A C 1
ATOM 714 O O . ALA A 1 94 ? 23.124 4.270 -27.735 1.00 91.81 94 ALA A O 1
ATOM 715 N N . LEU A 1 95 ? 22.305 2.462 -26.670 1.00 91.69 95 LEU A N 1
ATOM 716 C CA . LEU A 1 95 ? 22.782 1.472 -27.640 1.00 91.69 95 LEU A CA 1
ATOM 717 C C . LEU A 1 95 ? 22.132 1.672 -29.016 1.00 91.69 95 LEU A C 1
ATOM 719 O O . LEU A 1 95 ? 22.839 1.747 -30.013 1.00 91.69 95 LEU A O 1
ATOM 723 N N . ALA A 1 96 ? 20.812 1.865 -29.060 1.00 89.50 96 ALA A N 1
ATOM 724 C CA . ALA A 1 96 ? 20.057 2.082 -30.297 1.00 89.50 96 ALA A CA 1
ATOM 725 C C . ALA A 1 96 ? 20.368 3.411 -31.013 1.00 89.50 96 ALA A C 1
ATOM 727 O O . ALA A 1 96 ? 19.915 3.607 -32.132 1.00 89.50 96 ALA A O 1
ATOM 728 N N . ARG A 1 97 ? 21.086 4.343 -30.369 1.00 88.44 97 ARG A N 1
ATOM 729 C CA . ARG A 1 97 ? 21.589 5.578 -30.999 1.00 88.44 97 ARG 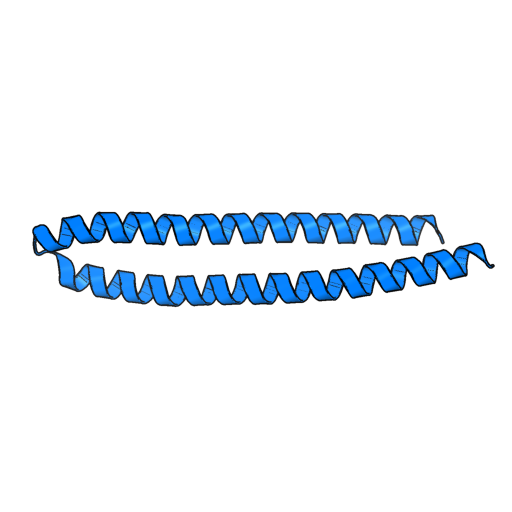A CA 1
ATOM 730 C C . ARG A 1 97 ? 23.010 5.439 -31.547 1.00 88.44 97 ARG A C 1
ATOM 732 O O . ARG A 1 97 ? 23.465 6.334 -32.249 1.00 88.44 97 ARG A O 1
ATOM 739 N N . ARG A 1 98 ? 23.735 4.390 -31.146 1.00 85.31 98 ARG A N 1
ATOM 740 C CA . ARG A 1 98 ? 25.139 4.152 -31.519 1.00 85.31 98 ARG A CA 1
ATOM 741 C C . ARG A 1 98 ? 25.302 3.157 -32.668 1.00 85.31 98 ARG A C 1
ATOM 743 O O . ARG A 1 98 ? 26.365 3.161 -33.278 1.00 85.31 98 ARG A O 1
ATOM 750 N N . GLY A 1 99 ? 24.310 2.300 -32.904 1.00 72.19 99 GLY A N 1
ATOM 751 C CA . GLY A 1 99 ? 24.216 1.431 -34.083 1.00 72.19 99 GLY A CA 1
ATOM 752 C C . GLY A 1 99 ? 23.216 1.993 -35.074 1.00 72.19 99 GLY A C 1
ATOM 753 O O . GLY A 1 99 ? 23.433 1.772 -36.280 1.00 72.19 99 GLY A O 1
#

Radius of gyration: 22.18 Å; chains: 1; bounding box: 49×16×62 Å

Secondary structure (DSSP, 8-state):
-HHHHHHHHHHHHHHHHHHHHHHHHHHHHHHHHHHHHHHHHHHHHTTT-HHHHHHHHHHHHHHHHHHHHHHHHHHHHHHHHHHHHHHHHHHHHHHTTT-

Sequence (99 aa):
MTTVISASRTAFNDTHSAMTHAAAALEHLITQRQRDVAAAMAHYEATGVSEHYQAHEQQWTARANDVLATIHALKDAVMSAHDTTQLTCSRLSALARRG